Protein AF-D7DWX0-F1 (afdb_monomer_lite)

Secondary structure (DSSP, 8-state):
-PPPPTT--SSS-HHHHHHHHIIIIIS---HHHHHHHHHHTT----HHHHHHHHHHHHHHHHHHGGG----

Organism: Nostoc azollae (strain 0708) (NCBI:txid551115)

Sequence (71 aa):
MAEPPWGYEGEFGLGIKTLIISLYYGGNMTQGKLLEFLEDIGISISAGYLSNLLIKNYSDFKSEKTEVFLY

Structure (mmCIF, N/CA/C/O backbone):
data_AF-D7DWX0-F1
#
_entry.id   AF-D7DWX0-F1
#
loop_
_atom_site.group_PDB
_atom_site.id
_atom_site.type_symbol
_atom_site.label_atom_id
_atom_site.label_alt_id
_atom_site.label_comp_id
_atom_site.label_asym_id
_atom_site.label_entity_id
_atom_site.label_seq_id
_atom_site.pdbx_PDB_ins_code
_atom_site.Cartn_x
_atom_site.Cartn_y
_atom_site.Cartn_z
_atom_site.occupancy
_atom_site.B_iso_or_equiv
_atom_site.auth_seq_id
_atom_site.auth_comp_id
_atom_site.auth_asym_id
_atom_site.auth_atom_id
_atom_site.pdbx_PDB_model_num
ATOM 1 N N . MET A 1 1 ? 23.960 -14.902 -6.574 1.00 44.28 1 MET A N 1
ATOM 2 C CA . MET A 1 1 ? 22.648 -14.371 -6.146 1.00 44.28 1 MET A CA 1
ATOM 3 C C . MET A 1 1 ? 22.099 -13.628 -7.350 1.00 44.28 1 MET A C 1
ATOM 5 O O . MET A 1 1 ? 22.875 -12.897 -7.947 1.00 44.28 1 MET A O 1
ATOM 9 N N . ALA A 1 2 ? 20.876 -13.917 -7.799 1.00 61.97 2 ALA A N 1
ATOM 10 C CA . ALA A 1 2 ? 20.328 -13.289 -9.002 1.00 61.97 2 ALA A CA 1
ATOM 11 C C . ALA A 1 2 ? 19.850 -11.870 -8.672 1.00 61.97 2 ALA A C 1
ATOM 13 O O . ALA A 1 2 ? 19.125 -11.688 -7.694 1.00 61.97 2 ALA A O 1
ATOM 14 N N . GLU A 1 3 ? 20.274 -10.886 -9.462 1.00 57.34 3 GLU A N 1
ATOM 15 C CA . GLU A 1 3 ? 19.740 -9.529 -9.382 1.00 57.34 3 GLU A CA 1
ATOM 16 C C . GLU A 1 3 ? 18.267 -9.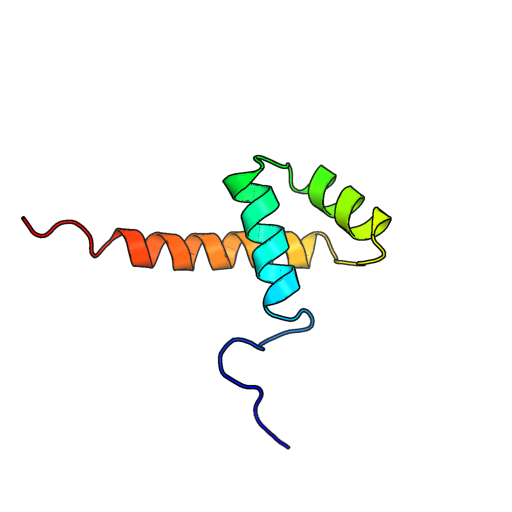549 -9.821 1.00 57.34 3 GLU A C 1
ATOM 18 O O . GLU A 1 3 ? 17.938 -10.183 -10.831 1.00 57.34 3 GLU A O 1
ATOM 23 N N . PRO A 1 4 ? 17.356 -8.926 -9.054 1.00 56.34 4 PRO A N 1
ATOM 24 C CA . PRO A 1 4 ? 15.961 -8.857 -9.443 1.00 56.34 4 PRO A CA 1
ATOM 25 C C . PRO A 1 4 ? 15.820 -8.117 -10.785 1.00 56.34 4 PRO A C 1
ATOM 27 O O . PRO A 1 4 ? 16.580 -7.184 -11.051 1.00 56.34 4 PRO A O 1
ATOM 30 N N . PRO A 1 5 ? 14.849 -8.494 -11.638 1.00 57.72 5 PRO A N 1
ATOM 31 C CA . PRO A 1 5 ? 14.558 -7.745 -12.854 1.00 57.72 5 PRO A CA 1
ATOM 32 C C . PRO A 1 5 ? 14.309 -6.270 -12.522 1.00 57.72 5 PRO A C 1
ATOM 34 O O . PRO A 1 5 ? 13.692 -5.957 -11.500 1.00 57.72 5 PRO A O 1
ATOM 37 N N . TRP A 1 6 ? 14.769 -5.373 -13.395 1.00 51.09 6 TRP A N 1
ATOM 38 C CA . TRP A 1 6 ? 14.566 -3.928 -13.276 1.00 51.09 6 TRP A CA 1
ATOM 39 C C . TRP A 1 6 ? 13.113 -3.610 -12.866 1.00 51.09 6 TRP A C 1
ATOM 41 O O . TRP A 1 6 ? 12.172 -4.001 -13.556 1.00 51.09 6 TRP A O 1
ATOM 51 N N . GLY A 1 7 ? 12.927 -2.949 -11.717 1.00 52.69 7 GLY A N 1
ATOM 52 C CA . GLY A 1 7 ? 11.606 -2.625 -11.148 1.00 52.69 7 GLY A CA 1
ATOM 53 C C . GLY A 1 7 ? 11.206 -3.404 -9.884 1.00 52.69 7 GLY A C 1
ATOM 54 O O . GLY A 1 7 ? 10.201 -3.067 -9.254 1.00 52.69 7 GLY A O 1
ATOM 55 N N . TYR A 1 8 ? 12.000 -4.393 -9.463 1.00 52.81 8 TYR A N 1
ATOM 56 C CA . TYR A 1 8 ? 11.780 -5.197 -8.247 1.00 52.81 8 TYR A CA 1
ATOM 57 C C . TYR A 1 8 ? 12.669 -4.788 -7.057 1.00 52.81 8 TYR A C 1
ATOM 59 O O . TYR A 1 8 ? 13.062 -5.618 -6.243 1.00 52.81 8 TYR A O 1
ATOM 67 N N . GLU A 1 9 ? 12.995 -3.503 -6.919 1.00 55.50 9 GLU A N 1
ATOM 68 C CA . GLU A 1 9 ? 13.735 -3.032 -5.743 1.00 55.50 9 GLU A CA 1
ATOM 69 C C . GLU A 1 9 ? 12.811 -2.834 -4.527 1.00 55.50 9 GLU A C 1
ATOM 71 O O . GLU A 1 9 ? 11.885 -2.020 -4.564 1.00 55.50 9 GLU A O 1
ATOM 76 N N . GLY A 1 10 ? 13.072 -3.537 -3.421 1.00 62.56 10 GLY A N 1
ATOM 77 C CA . GLY A 1 10 ? 12.386 -3.367 -2.130 1.00 62.56 10 GLY A CA 1
ATOM 78 C C . GLY A 1 10 ? 11.367 -4.461 -1.778 1.00 62.56 10 GLY A C 1
ATOM 79 O O . GLY A 1 10 ? 11.147 -5.394 -2.539 1.00 62.56 10 GLY A O 1
ATOM 80 N N . GLU A 1 11 ? 10.744 -4.340 -0.600 1.00 71.81 11 GLU A N 1
ATOM 81 C CA . GLU A 1 11 ? 9.926 -5.410 0.013 1.00 71.81 11 GLU A CA 1
ATOM 82 C C . GLU A 1 11 ? 8.576 -5.678 -0.676 1.00 71.81 11 GLU A C 1
ATOM 84 O O . GLU A 1 11 ? 7.993 -6.743 -0.497 1.00 71.81 11 GLU A O 1
ATOM 89 N N . PHE A 1 12 ? 8.089 -4.743 -1.497 1.00 81.38 12 PHE A N 1
ATOM 90 C CA . PHE A 1 12 ? 6.831 -4.883 -2.230 1.00 81.38 12 PHE A CA 1
ATOM 91 C C . PHE A 1 12 ? 7.076 -4.935 -3.736 1.00 81.38 12 PHE A C 1
ATOM 93 O O . PHE A 1 12 ? 7.787 -4.097 -4.300 1.00 81.38 12 PHE A O 1
ATOM 100 N N . GLY A 1 13 ? 6.437 -5.904 -4.393 1.00 81.88 13 GLY A N 1
ATOM 101 C CA . GLY A 1 13 ? 6.478 -6.048 -5.844 1.00 81.88 13 GLY A CA 1
ATOM 102 C C . GLY A 1 13 ? 5.804 -4.884 -6.577 1.00 81.88 13 GLY A C 1
ATOM 103 O O . GLY A 1 13 ? 5.002 -4.137 -6.008 1.00 81.88 13 GLY A O 1
ATOM 104 N N . LEU A 1 14 ? 6.105 -4.767 -7.873 1.00 82.56 14 LEU A N 1
ATOM 105 C CA . LEU A 1 14 ? 5.600 -3.699 -8.741 1.00 82.56 14 LEU A CA 1
ATOM 106 C C . LEU A 1 14 ? 4.070 -3.560 -8.681 1.00 82.56 14 LEU A C 1
ATOM 108 O O . LEU A 1 14 ? 3.571 -2.448 -8.576 1.00 82.56 14 LEU A O 1
ATOM 112 N N . GLY A 1 15 ? 3.330 -4.675 -8.649 1.00 88.00 15 GLY A N 1
ATOM 113 C CA . GLY A 1 15 ? 1.863 -4.657 -8.611 1.00 88.00 15 GLY A CA 1
ATOM 114 C C . GLY A 1 15 ? 1.277 -3.907 -7.409 1.00 88.00 15 GLY A C 1
ATOM 115 O O . GLY A 1 15 ? 0.362 -3.104 -7.579 1.00 88.00 15 GLY A O 1
ATOM 116 N N . ILE A 1 16 ? 1.835 -4.104 -6.207 1.00 90.00 16 ILE A N 1
ATOM 117 C CA . ILE A 1 16 ? 1.368 -3.409 -4.996 1.00 90.00 16 ILE A CA 1
ATOM 118 C C . ILE A 1 16 ? 1.716 -1.924 -5.056 1.00 90.00 16 ILE A C 1
ATOM 120 O O . ILE A 1 16 ? 0.884 -1.081 -4.724 1.00 90.00 16 ILE A O 1
ATOM 124 N N . LYS A 1 17 ? 2.916 -1.585 -5.536 1.00 89.31 17 LYS A N 1
ATOM 125 C CA . LYS A 1 17 ? 3.318 -0.186 -5.720 1.00 89.31 17 L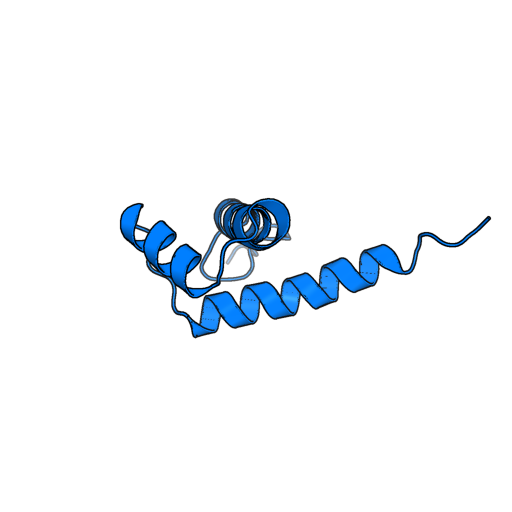YS A CA 1
ATOM 126 C C . LYS A 1 17 ? 2.410 0.530 -6.721 1.00 89.31 17 LYS A C 1
ATOM 128 O O . LYS A 1 17 ? 1.941 1.625 -6.427 1.00 89.31 17 LYS A O 1
ATOM 133 N N . THR A 1 18 ? 2.111 -0.096 -7.860 1.00 89.88 18 THR A N 1
ATOM 134 C CA . THR A 1 18 ? 1.184 0.448 -8.862 1.00 89.88 18 THR A CA 1
ATOM 135 C C . THR A 1 18 ? -0.208 0.647 -8.274 1.00 89.88 18 THR A C 1
ATOM 137 O O . THR A 1 18 ? -0.764 1.731 -8.419 1.00 89.88 18 THR A O 1
ATOM 140 N N . LEU A 1 19 ? -0.743 -0.341 -7.548 1.00 92.88 19 LEU A N 1
ATOM 141 C CA . LEU A 1 19 ? -2.041 -0.224 -6.878 1.00 92.88 19 LEU A CA 1
ATOM 142 C C . LEU A 1 19 ? -2.079 0.974 -5.916 1.00 92.88 19 LEU A C 1
ATOM 144 O O . LEU A 1 19 ? -3.007 1.778 -5.977 1.00 92.88 19 LEU A O 1
ATOM 148 N N . ILE A 1 20 ? -1.051 1.124 -5.075 1.00 93.75 20 ILE A N 1
ATOM 149 C CA . ILE A 1 20 ? -0.909 2.245 -4.133 1.00 93.75 20 ILE A CA 1
ATOM 150 C C . ILE A 1 20 ? -0.956 3.594 -4.860 1.00 93.75 20 ILE A C 1
ATOM 152 O O . ILE A 1 20 ? -1.721 4.479 -4.476 1.00 93.75 20 ILE A O 1
ATOM 156 N N . ILE A 1 21 ? -0.167 3.745 -5.926 1.00 91.69 21 ILE A N 1
ATOM 157 C CA . ILE A 1 21 ? -0.084 4.983 -6.713 1.00 91.69 21 ILE A CA 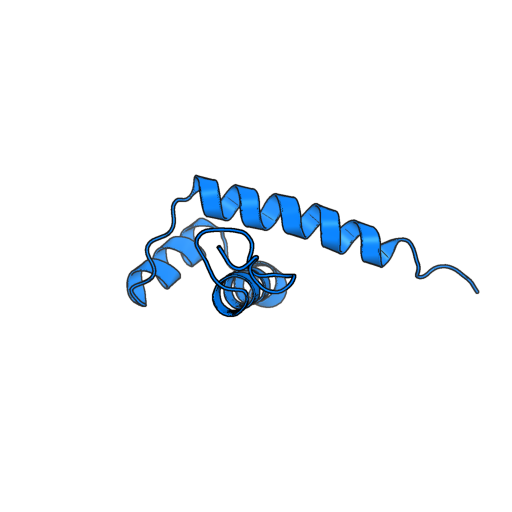1
ATOM 158 C C . ILE A 1 21 ? -1.430 5.280 -7.385 1.00 91.69 21 ILE A C 1
ATOM 160 O O . ILE A 1 21 ? -1.913 6.412 -7.317 1.00 91.69 21 ILE A O 1
ATOM 164 N N . SER A 1 22 ? -2.059 4.276 -8.003 1.00 92.81 22 SER A N 1
ATOM 165 C CA . SER A 1 22 ? -3.356 4.423 -8.670 1.00 92.81 22 SER A CA 1
ATOM 166 C C . SER A 1 22 ? -4.463 4.831 -7.700 1.00 92.81 22 SER A C 1
ATOM 168 O O . SER A 1 22 ? -5.258 5.708 -8.027 1.00 92.81 22 SER A O 1
ATOM 170 N N . LEU A 1 23 ? -4.512 4.253 -6.501 1.00 94.50 23 LEU A N 1
ATOM 171 C CA . LEU A 1 23 ? -5.517 4.603 -5.495 1.00 94.50 23 LEU A CA 1
ATOM 172 C C . LEU A 1 23 ? -5.274 5.987 -4.884 1.00 94.50 23 LEU A C 1
ATOM 174 O O . LEU A 1 23 ? -6.225 6.741 -4.673 1.00 94.50 23 LEU A O 1
ATOM 178 N N . TYR A 1 24 ? -4.015 6.351 -4.640 1.00 94.81 24 TYR A N 1
ATOM 179 C CA . TYR A 1 24 ? -3.677 7.656 -4.081 1.00 94.81 24 TYR A CA 1
ATOM 180 C C . TYR A 1 24 ? -3.942 8.791 -5.082 1.00 94.81 24 TYR A C 1
ATOM 182 O O . TYR A 1 24 ? -4.717 9.699 -4.789 1.00 94.81 24 TYR A O 1
ATOM 190 N N . TYR A 1 25 ? -3.358 8.722 -6.284 1.00 90.19 25 TYR A N 1
ATOM 191 C CA . TYR A 1 25 ? -3.461 9.798 -7.279 1.00 90.19 25 TYR A CA 1
ATOM 192 C C . TYR A 1 25 ? -4.694 9.692 -8.181 1.00 90.19 25 TYR A C 1
ATOM 194 O O . TYR A 1 25 ? -5.282 10.711 -8.528 1.00 90.19 25 TYR A O 1
ATOM 202 N N . GLY A 1 26 ? -5.087 8.482 -8.581 1.00 89.25 26 GLY A N 1
ATOM 203 C CA . GLY A 1 26 ? -6.271 8.261 -9.420 1.00 89.25 26 GLY A CA 1
A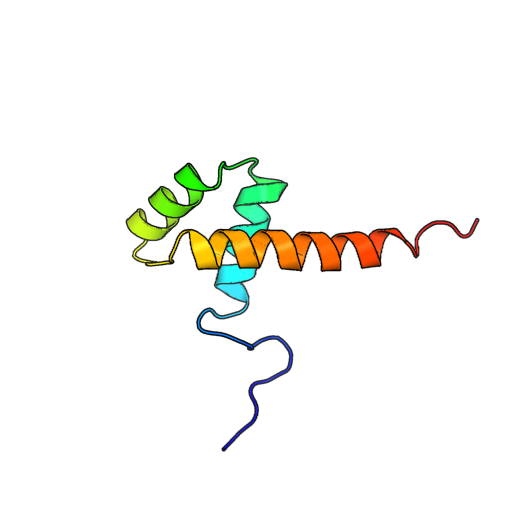TOM 204 C C . GLY A 1 26 ? -7.566 8.165 -8.612 1.00 89.25 26 GLY A C 1
ATOM 205 O O . GLY A 1 26 ? -8.608 8.637 -9.057 1.00 89.25 26 GLY A O 1
ATOM 206 N N . GLY A 1 27 ? -7.499 7.584 -7.411 1.00 90.62 27 GLY A N 1
ATOM 207 C CA . GLY A 1 27 ? -8.638 7.425 -6.501 1.00 90.62 27 GLY A CA 1
ATOM 208 C C . GLY A 1 27 ? -8.803 8.542 -5.465 1.00 90.62 27 GLY A C 1
ATOM 209 O O . GLY A 1 27 ? -9.762 8.496 -4.696 1.00 90.62 27 GLY A O 1
ATOM 210 N N . ASN A 1 28 ? -7.898 9.531 -5.423 1.00 92.81 28 ASN A N 1
ATOM 211 C CA . ASN A 1 28 ? -7.872 10.616 -4.429 1.00 92.81 28 ASN A CA 1
ATOM 212 C C . ASN A 1 28 ? -7.943 10.122 -2.970 1.00 92.81 28 ASN A C 1
ATOM 214 O O . ASN A 1 28 ? -8.524 10.780 -2.098 1.00 92.81 28 ASN A O 1
ATOM 218 N N . MET A 1 29 ? -7.380 8.945 -2.686 1.00 95.44 29 MET A N 1
ATOM 219 C CA . MET A 1 29 ? -7.338 8.422 -1.324 1.00 95.44 29 MET A CA 1
ATOM 220 C C . MET A 1 29 ? -6.316 9.186 -0.484 1.00 95.44 29 MET A C 1
ATOM 222 O O . MET A 1 29 ? -5.216 9.496 -0.931 1.00 95.44 29 MET A O 1
ATOM 226 N N . THR A 1 30 ? -6.657 9.451 0.777 1.00 95.88 30 THR A N 1
ATOM 227 C CA . THR A 1 30 ? -5.668 9.940 1.740 1.00 95.88 30 THR A CA 1
ATOM 228 C C . THR A 1 30 ? -4.727 8.806 2.136 1.00 95.88 30 THR A C 1
ATOM 230 O O . THR A 1 30 ? -5.085 7.631 2.080 1.00 95.88 30 THR A O 1
ATOM 233 N N . GLN A 1 31 ? -3.525 9.154 2.598 1.00 95.12 31 GLN A N 1
ATOM 234 C CA . GLN A 1 31 ? -2.546 8.158 3.034 1.00 95.12 31 GLN A CA 1
ATOM 235 C C . GLN A 1 31 ? -3.078 7.278 4.180 1.00 95.12 31 GLN A C 1
ATOM 237 O O . GLN A 1 31 ? -2.814 6.082 4.195 1.00 95.12 31 GLN A O 1
ATOM 242 N N . GLY A 1 32 ? -3.862 7.853 5.103 1.00 96.38 32 GLY A N 1
ATOM 243 C CA . GLY A 1 32 ? -4.502 7.107 6.193 1.00 96.38 32 GLY A CA 1
ATOM 244 C C . GLY A 1 32 ? -5.495 6.061 5.683 1.00 96.38 32 GLY A C 1
ATOM 245 O O . GLY A 1 32 ? -5.346 4.888 5.999 1.00 96.38 32 GLY A O 1
ATOM 246 N N . LYS A 1 33 ? -6.417 6.458 4.793 1.00 96.69 33 LYS A N 1
ATOM 247 C CA . LYS A 1 33 ? -7.391 5.527 4.198 1.00 96.69 33 LYS A CA 1
ATOM 248 C C . LYS A 1 33 ? -6.729 4.419 3.390 1.00 96.69 33 LYS A C 1
ATOM 250 O O . LYS A 1 33 ? -7.245 3.311 3.326 1.00 96.69 33 LYS A O 1
ATOM 255 N N . LEU A 1 34 ? -5.605 4.726 2.749 1.00 96.75 34 LEU A N 1
ATOM 256 C CA . LEU A 1 34 ? -4.862 3.732 1.996 1.00 96.75 34 LEU A CA 1
ATOM 257 C C . LEU A 1 34 ? -4.200 2.700 2.919 1.00 96.75 34 LEU A C 1
ATOM 259 O O . LEU A 1 34 ? -4.182 1.527 2.573 1.00 96.75 34 LEU A O 1
ATOM 263 N N . LEU A 1 35 ? -3.686 3.114 4.083 1.00 96.31 35 LEU A N 1
ATOM 264 C CA . LEU A 1 35 ? -3.161 2.182 5.087 1.00 96.31 35 LEU A CA 1
ATOM 265 C C . LEU A 1 35 ? -4.258 1.257 5.611 1.00 96.31 35 LEU A C 1
ATOM 267 O O . LEU A 1 35 ? -4.057 0.049 5.600 1.00 96.31 35 LEU A O 1
ATOM 271 N N . GLU A 1 36 ? -5.410 1.820 5.987 1.00 97.19 36 GLU A N 1
ATOM 272 C CA . GLU A 1 36 ? -6.574 1.045 6.438 1.00 97.19 36 GLU A CA 1
ATOM 273 C C . GLU A 1 36 ? -7.012 0.037 5.366 1.00 97.19 36 GLU A C 1
ATOM 275 O O . GLU A 1 36 ? -7.133 -1.151 5.639 1.00 97.19 36 GLU A O 1
ATOM 280 N N . PHE A 1 37 ? -7.150 0.482 4.112 1.00 96.75 37 PHE A N 1
ATOM 281 C CA . PHE A 1 37 ? -7.527 -0.394 3.002 1.00 96.75 37 PHE A CA 1
ATOM 282 C C . PHE A 1 37 ? -6.527 -1.534 2.774 1.00 96.75 37 PHE A C 1
ATOM 284 O O . PHE A 1 37 ? -6.932 -2.665 2.519 1.00 96.75 37 PHE A O 1
ATOM 291 N N . LEU A 1 38 ? -5.224 -1.242 2.822 1.00 95.31 38 LEU A N 1
ATOM 292 C CA . LEU A 1 38 ? -4.189 -2.258 2.640 1.00 95.31 38 LEU A CA 1
ATOM 293 C C . LEU A 1 38 ? -4.220 -3.277 3.783 1.00 95.31 38 LEU A C 1
ATOM 295 O O . LEU A 1 38 ? -4.131 -4.474 3.515 1.00 95.31 38 LEU A O 1
ATOM 299 N N . GLU A 1 39 ? -4.411 -2.825 5.021 1.00 95.88 39 GLU A N 1
ATOM 300 C CA . GLU A 1 39 ? -4.564 -3.696 6.188 1.00 95.88 39 GLU A CA 1
ATOM 301 C C . GLU A 1 39 ? -5.800 -4.601 6.064 1.00 95.88 39 GLU A C 1
ATOM 303 O O . GLU A 1 39 ? -5.678 -5.815 6.248 1.00 95.88 39 GLU A O 1
ATOM 308 N N . ASP A 1 40 ? -6.942 -4.053 5.637 1.00 97.25 40 ASP A N 1
ATOM 309 C CA . ASP A 1 40 ? -8.192 -4.797 5.419 1.00 97.25 40 ASP A CA 1
ATOM 310 C C . ASP A 1 40 ? -8.044 -5.935 4.392 1.00 97.25 40 ASP A C 1
ATOM 312 O O . 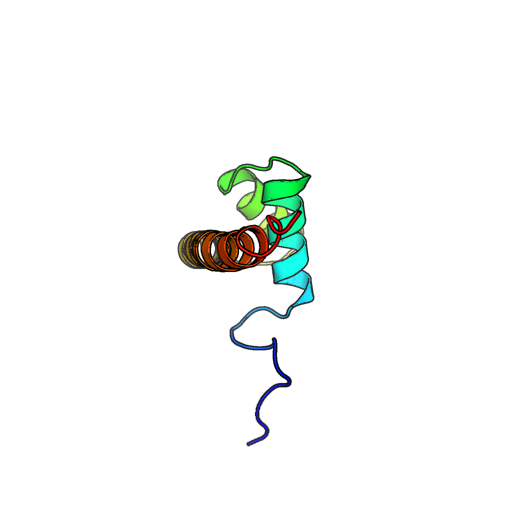ASP A 1 40 ? -8.706 -6.970 4.504 1.00 97.25 40 ASP A O 1
ATOM 316 N N . ILE A 1 41 ? -7.163 -5.777 3.396 1.00 94.81 41 ILE A N 1
ATOM 317 C CA . ILE A 1 41 ? -6.873 -6.814 2.387 1.00 94.81 41 ILE A CA 1
ATOM 318 C C . ILE A 1 41 ? -5.649 -7.679 2.733 1.00 94.81 41 ILE A C 1
ATOM 320 O O . ILE A 1 41 ? -5.203 -8.477 1.903 1.00 94.81 41 ILE A O 1
ATOM 324 N N . GLY A 1 42 ? -5.106 -7.549 3.947 1.00 93.50 42 GLY A N 1
ATOM 325 C CA . GLY A 1 42 ? -4.010 -8.376 4.462 1.00 93.50 42 GLY A CA 1
ATOM 326 C C . GLY A 1 42 ? -2.604 -7.918 4.064 1.00 93.50 42 GLY A C 1
ATOM 327 O O . GLY A 1 42 ? -1.650 -8.689 4.175 1.00 93.50 42 GLY A O 1
ATOM 328 N N . ILE A 1 43 ? -2.450 -6.677 3.603 1.00 92.62 43 ILE A N 1
ATOM 329 C CA . ILE A 1 43 ? -1.165 -6.071 3.250 1.00 92.62 43 ILE A CA 1
ATOM 330 C C . ILE A 1 43 ? -0.732 -5.127 4.372 1.00 92.62 43 ILE A C 1
ATOM 332 O O . ILE A 1 43 ? -1.200 -3.998 4.484 1.00 92.62 43 ILE A O 1
ATOM 336 N N . SER A 1 44 ? 0.227 -5.570 5.182 1.00 91.25 44 SER A N 1
ATOM 337 C CA . SER A 1 44 ? 0.823 -4.725 6.218 1.00 91.25 44 SER A CA 1
ATOM 338 C C . SER A 1 44 ? 1.967 -3.898 5.641 1.00 91.25 44 SER A C 1
ATOM 340 O O . SER A 1 44 ? 2.952 -4.445 5.149 1.00 91.25 44 SER A O 1
ATOM 342 N N . ILE A 1 45 ? 1.848 -2.573 5.706 1.00 90.88 45 ILE A N 1
ATOM 343 C CA . ILE A 1 45 ? 2.870 -1.626 5.260 1.00 90.88 45 ILE A CA 1
ATOM 344 C C . ILE A 1 45 ? 3.010 -0.513 6.294 1.00 90.88 45 ILE A C 1
ATOM 346 O O . ILE A 1 45 ? 2.027 -0.049 6.867 1.00 90.88 45 ILE A O 1
ATOM 350 N N . SER A 1 46 ? 4.234 -0.054 6.548 1.00 92.56 46 SER A N 1
ATOM 351 C CA . SER A 1 46 ? 4.426 1.058 7.480 1.00 92.56 46 SER A CA 1
ATOM 352 C C . SER A 1 46 ? 4.032 2.391 6.839 1.00 92.56 46 SER A C 1
ATOM 354 O O .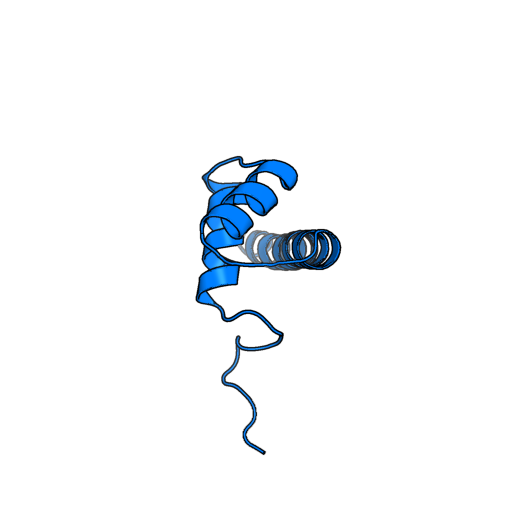 SER A 1 46 ? 4.274 2.634 5.652 1.00 92.56 46 SER A O 1
ATOM 356 N N . ALA A 1 47 ? 3.505 3.314 7.647 1.00 94.25 47 ALA A N 1
ATOM 357 C CA . ALA A 1 47 ? 3.203 4.672 7.196 1.00 94.25 47 ALA A CA 1
ATOM 358 C C . ALA A 1 47 ? 4.440 5.390 6.618 1.00 94.25 47 ALA A C 1
ATOM 360 O O . ALA A 1 47 ? 4.325 6.145 5.652 1.00 94.25 47 ALA A O 1
ATOM 361 N N . GLY A 1 48 ? 5.629 5.125 7.176 1.00 94.00 48 GLY A N 1
ATOM 362 C CA . GLY A 1 48 ? 6.896 5.671 6.687 1.00 94.00 48 GLY A CA 1
ATOM 363 C C . GLY A 1 48 ? 7.288 5.126 5.314 1.00 94.00 48 GLY A C 1
ATOM 364 O O . GLY A 1 48 ? 7.680 5.900 4.440 1.00 94.00 48 GLY A O 1
ATOM 365 N N . TYR A 1 49 ? 7.124 3.818 5.089 1.00 92.19 49 TYR A N 1
ATOM 366 C CA . TYR A 1 49 ? 7.342 3.227 3.769 1.00 92.19 49 TYR A CA 1
ATOM 367 C C . TYR A 1 49 ? 6.378 3.822 2.741 1.00 92.19 49 TYR A C 1
ATOM 369 O O . TYR A 1 49 ? 6.815 4.242 1.670 1.00 92.19 49 TYR A O 1
ATOM 377 N N . LEU A 1 50 ? 5.087 3.906 3.078 1.00 92.88 50 LEU A N 1
ATOM 378 C CA . LEU A 1 50 ? 4.075 4.455 2.180 1.00 92.88 50 LEU A CA 1
ATOM 379 C C . LEU A 1 50 ? 4.371 5.919 1.814 1.00 92.88 50 LEU A C 1
ATOM 381 O O . LEU A 1 50 ? 4.336 6.273 0.638 1.00 92.88 50 LEU A O 1
ATOM 385 N N . SER A 1 51 ? 4.737 6.749 2.793 1.00 93.12 51 SER A N 1
ATOM 386 C CA . SER A 1 51 ? 5.137 8.142 2.553 1.00 93.12 51 SER A CA 1
ATOM 387 C C . SER A 1 51 ? 6.336 8.232 1.602 1.00 93.12 51 SER A C 1
ATOM 389 O O . SER A 1 51 ? 6.290 8.934 0.591 1.00 93.12 51 SER A O 1
ATOM 391 N N . ASN A 1 52 ? 7.388 7.449 1.863 1.00 91.25 52 ASN A N 1
ATOM 392 C CA . ASN A 1 52 ? 8.579 7.417 1.016 1.00 91.25 52 ASN A CA 1
ATOM 393 C C . ASN A 1 52 ? 8.267 6.954 -0.414 1.00 91.25 52 ASN A C 1
ATOM 395 O O . ASN A 1 52 ? 8.818 7.509 -1.365 1.00 91.25 52 ASN A O 1
ATOM 399 N N . LEU A 1 53 ? 7.392 5.957 -0.577 1.00 89.56 53 LEU A N 1
ATOM 400 C CA . LEU A 1 53 ? 6.966 5.464 -1.886 1.00 89.56 53 LEU A CA 1
ATOM 401 C C . LEU A 1 53 ? 6.248 6.559 -2.689 1.00 89.56 53 LEU A C 1
ATOM 403 O O . LEU A 1 53 ? 6.542 6.728 -3.874 1.00 89.56 53 LEU A O 1
ATOM 407 N N . LEU A 1 54 ? 5.343 7.308 -2.054 1.00 89.75 54 LEU A N 1
ATOM 408 C CA . LEU A 1 54 ? 4.598 8.392 -2.700 1.00 89.75 54 LEU A CA 1
ATOM 409 C C . LEU A 1 54 ? 5.508 9.577 -3.061 1.00 89.75 54 LEU A C 1
ATOM 411 O O . LEU A 1 54 ? 5.407 10.107 -4.164 1.00 89.75 54 LEU A O 1
ATOM 415 N N . ILE A 1 55 ? 6.448 9.952 -2.185 1.00 87.62 55 ILE A N 1
ATOM 416 C CA . ILE A 1 55 ? 7.407 11.041 -2.443 1.00 87.62 55 ILE A CA 1
ATOM 417 C C . ILE A 1 55 ? 8.345 10.695 -3.606 1.00 87.62 55 ILE A C 1
ATOM 419 O O . ILE A 1 55 ? 8.555 11.525 -4.489 1.00 87.62 55 ILE A O 1
ATOM 423 N N . LYS A 1 56 ? 8.906 9.478 -3.626 1.00 80.69 56 LYS A N 1
ATOM 424 C CA . LYS A 1 56 ? 9.818 9.046 -4.698 1.00 80.69 56 LYS A CA 1
ATOM 425 C C . LYS A 1 56 ? 9.112 8.989 -6.050 1.00 80.69 56 LYS A C 1
ATOM 427 O O . LYS A 1 56 ? 9.607 9.573 -7.005 1.00 80.69 56 LYS A O 1
ATOM 432 N N . ASN A 1 57 ? 7.914 8.401 -6.100 1.00 70.00 57 ASN A N 1
ATOM 433 C CA . ASN A 1 57 ? 7.126 8.386 -7.333 1.00 70.00 57 ASN A CA 1
ATOM 434 C C . ASN A 1 57 ? 6.756 9.794 -7.792 1.00 70.00 57 ASN A C 1
ATOM 436 O O . ASN A 1 57 ? 6.807 10.068 -8.983 1.00 70.00 57 ASN A O 1
ATOM 440 N N . TYR A 1 58 ? 6.419 10.708 -6.881 1.00 63.12 58 TYR A N 1
ATOM 441 C CA . TYR A 1 58 ? 6.140 12.089 -7.265 1.00 63.12 58 TYR A CA 1
ATOM 442 C C . TYR A 1 58 ? 7.331 12.749 -7.976 1.00 63.12 58 TYR A C 1
ATOM 444 O O . TYR A 1 58 ? 7.130 13.481 -8.944 1.00 63.12 58 TYR A O 1
ATOM 452 N N . SER A 1 59 ? 8.562 12.474 -7.535 1.00 59.19 59 SER A N 1
ATOM 453 C CA . SER A 1 59 ? 9.780 12.946 -8.206 1.00 59.19 59 SER A CA 1
ATOM 454 C C . SER A 1 59 ? 9.958 12.324 -9.596 1.00 59.19 59 SER A C 1
ATOM 456 O O . SER A 1 59 ? 10.247 13.055 -10.545 1.00 59.19 59 SER A O 1
ATOM 458 N N . ASP A 1 60 ? 9.712 11.020 -9.735 1.00 58.16 60 ASP A N 1
ATOM 459 C CA . ASP A 1 60 ? 9.842 10.298 -11.009 1.00 58.16 60 ASP A CA 1
ATOM 460 C C . ASP A 1 60 ? 8.772 10.744 -12.031 1.00 58.16 60 ASP A C 1
ATOM 462 O O . ASP A 1 60 ? 9.102 11.088 -13.168 1.00 58.16 60 ASP A O 1
ATOM 466 N N . PHE A 1 61 ? 7.509 10.895 -11.606 1.00 55.31 61 PHE A N 1
ATOM 467 C CA . PHE A 1 61 ? 6.417 11.444 -12.430 1.00 55.31 61 PHE A CA 1
ATOM 468 C C . PHE A 1 61 ? 6.651 12.903 -12.850 1.00 55.31 61 PHE A C 1
ATOM 470 O O . PHE A 1 61 ? 6.158 13.348 -13.891 1.00 55.31 61 PHE A O 1
ATOM 477 N N . LYS A 1 62 ? 7.373 13.691 -12.044 1.00 51.16 62 LYS A N 1
ATOM 478 C CA . LYS A 1 62 ? 7.706 15.083 -12.387 1.00 51.16 62 LYS A CA 1
ATOM 479 C C . LYS A 1 62 ? 8.794 15.156 -13.463 1.00 51.16 62 LYS A C 1
ATOM 481 O O . LYS A 1 62 ? 8.808 16.115 -14.236 1.00 51.16 62 LYS A O 1
ATOM 486 N N . SER A 1 63 ? 9.648 14.137 -13.544 1.00 47.19 63 SER A N 1
ATOM 487 C CA . SER A 1 63 ? 10.660 14.008 -14.593 1.00 47.19 63 SER A CA 1
ATOM 488 C C . SER A 1 63 ? 10.020 13.732 -15.963 1.00 47.19 63 SER A C 1
ATOM 490 O O . SER A 1 63 ? 10.351 14.408 -16.934 1.00 47.19 63 SER A O 1
ATOM 492 N N . GLU A 1 64 ? 8.997 12.867 -16.039 1.00 40.56 64 GLU A N 1
ATOM 493 C CA . GLU A 1 64 ? 8.288 12.573 -17.303 1.00 40.56 64 GLU A CA 1
ATOM 494 C C . GLU A 1 64 ? 7.489 13.764 -17.865 1.00 40.56 64 GLU A C 1
ATOM 496 O O . GLU A 1 64 ? 7.281 13.864 -19.073 1.00 40.56 64 GLU A O 1
ATOM 501 N N . LYS A 1 65 ? 7.064 14.715 -17.022 1.00 48.78 65 LYS A N 1
ATOM 502 C CA . LYS A 1 65 ? 6.345 15.920 -17.481 1.00 48.78 65 LYS A CA 1
ATOM 503 C C . LYS A 1 65 ? 7.240 17.019 -18.058 1.00 48.78 65 LYS A C 1
ATOM 505 O O . LYS A 1 65 ? 6.706 17.998 -18.577 1.00 48.78 65 LYS A O 1
ATOM 510 N N . THR A 1 66 ? 8.564 16.896 -17.966 1.00 45.97 66 THR A N 1
ATOM 511 C CA . THR A 1 66 ? 9.486 17.937 -18.460 1.00 45.97 66 THR A CA 1
ATOM 512 C C . THR A 1 66 ? 9.871 17.730 -19.936 1.00 45.97 66 THR A C 1
ATOM 514 O O . THR A 1 66 ? 10.360 18.654 -20.573 1.00 45.97 66 THR A O 1
ATOM 517 N N . GLU A 1 67 ? 9.538 16.578 -20.526 1.00 49.16 67 GLU A N 1
ATOM 518 C CA . GLU A 1 67 ? 9.813 16.229 -21.933 1.00 49.16 67 GLU A CA 1
ATOM 519 C C . GLU A 1 67 ? 8.557 16.324 -22.831 1.00 49.16 67 GLU A C 1
ATOM 521 O O . GLU A 1 67 ? 8.438 15.632 -23.837 1.00 49.16 67 GLU A O 1
ATOM 526 N N . VAL A 1 68 ? 7.578 17.172 -22.485 1.00 56.12 68 VAL A N 1
ATOM 527 C CA . VAL A 1 68 ? 6.407 17.443 -23.348 1.00 56.12 68 VAL A CA 1
ATOM 528 C C . VAL A 1 68 ? 6.181 18.948 -23.497 1.00 56.12 68 VAL A C 1
ATOM 530 O O . VAL A 1 68 ? 5.107 19.462 -23.217 1.00 56.12 68 VAL A O 1
ATOM 533 N N . PHE A 1 69 ? 7.212 19.671 -23.929 1.00 51.94 69 PHE A N 1
ATOM 534 C CA . PHE A 1 69 ? 7.072 20.995 -24.547 1.00 51.94 69 PHE A CA 1
ATOM 535 C C . PHE A 1 69 ? 8.145 21.169 -25.629 1.00 51.94 69 PHE A C 1
ATOM 537 O O . PHE A 1 69 ? 9.106 21.914 -25.469 1.00 51.94 69 PHE A O 1
ATOM 544 N N . LEU A 1 70 ? 7.974 20.462 -26.745 1.00 50.53 70 LEU A N 1
ATOM 545 C CA . LEU A 1 70 ? 8.573 20.832 -28.026 1.00 50.53 70 LEU A CA 1
ATOM 546 C C . LEU A 1 70 ? 7.461 20.841 -29.080 1.00 50.53 70 LEU A C 1
ATOM 548 O O . LEU A 1 70 ? 7.157 19.808 -29.673 1.00 50.53 70 LEU A O 1
ATOM 552 N N . TYR A 1 71 ? 6.839 22.005 -29.259 1.00 43.06 71 TYR A N 1
ATOM 553 C CA . TYR A 1 71 ? 6.152 22.421 -30.483 1.00 43.06 71 TYR A CA 1
ATOM 554 C C . TYR A 1 71 ? 6.450 23.898 -30.720 1.00 43.06 71 TYR A C 1
ATOM 556 O O . TYR A 1 71 ? 6.359 24.669 -29.736 1.00 43.06 71 TYR A O 1
#

pLDDT: mean 78.26, std 18.99, range [40.56, 97.25]

Radius of gyration: 14.3 Å; chains: 1; bounding box: 31×37×38 Å

Foldseek 3Di:
DDDDPPQQPDDDHNVVLVVLQCCVPVVVDDLVVSCVVCVVVPHHDDSVRSVVSNVVVVVVVVVVVVPPDDD